Protein AF-X0VLH4-F1 (afdb_monomer_lite)

Organism: NCBI:txid412755

Sequence (57 aa):
VRQIRRLLELKRTYPADAFKNAIQQASHYGLYDLNRLEQMILKNVAGDFFNIEGDEP

Foldseek 3Di:
DVLVVLLVVLCVVADVVLLVVLVVVCVVVVHPDPVSSSVSSVVSVCCVVVVPVPDDD

Radius of gyration: 12.84 Å; chains: 1; bounding box: 43×18×28 Å

pLDDT: mean 78.12, std 10.98, range [50.03, 87.88]

Secondary structure (DSSP, 8-state):
-HHHHHHHHHHHHS-HHHHHHHHHHHHHTT---HHHHHHHHHHHHHHHHS-------

Structure (mmCIF, N/CA/C/O backbone):
data_AF-X0VLH4-F1
#
_entry.id   AF-X0VLH4-F1
#
loop_
_atom_site.group_PDB
_atom_site.id
_atom_site.type_symbol
_atom_site.label_atom_id
_atom_site.label_alt_id
_atom_site.label_comp_id
_atom_site.label_asym_id
_atom_site.label_entity_id
_atom_site.label_seq_id
_atom_site.pdbx_PDB_ins_code
_atom_site.Cartn_x
_atom_site.Cartn_y
_atom_site.Cartn_z
_atom_site.occupancy
_atom_site.B_iso_or_equiv
_atom_site.auth_seq_id
_atom_site.auth_comp_id
_atom_site.auth_asym_id
_atom_site.auth_atom_id
_atom_site.pdbx_PDB_model_num
ATOM 1 N N . VAL A 1 1 ? -15.215 -1.441 10.125 1.00 60.00 1 VAL A N 1
ATOM 2 C CA . VAL A 1 1 ? -15.235 -2.708 9.337 1.00 60.00 1 VAL A CA 1
ATOM 3 C C . VAL A 1 1 ? -14.768 -2.597 7.878 1.00 60.00 1 VAL A C 1
ATOM 5 O O . VAL A 1 1 ? -14.138 -3.534 7.409 1.00 60.00 1 VAL A O 1
ATOM 8 N N . ARG A 1 2 ? -15.003 -1.495 7.142 1.00 74.19 2 ARG A N 1
ATOM 9 C CA . ARG A 1 2 ? -14.600 -1.380 5.715 1.00 74.19 2 ARG A CA 1
ATOM 10 C C . ARG A 1 2 ? -13.078 -1.352 5.471 1.00 74.19 2 ARG A C 1
ATOM 12 O O . ARG A 1 2 ? -12.605 -1.822 4.446 1.00 74.19 2 ARG A O 1
ATOM 19 N N . GLN A 1 3 ? -12.323 -0.839 6.438 1.00 72.50 3 GLN A N 1
ATOM 20 C CA . GLN A 1 3 ? -10.885 -0.576 6.334 1.00 72.50 3 GLN A CA 1
ATOM 21 C C . GLN A 1 3 ? -10.014 -1.844 6.294 1.00 72.50 3 GLN A C 1
ATOM 23 O O . GLN A 1 3 ? -9.081 -1.925 5.504 1.00 72.50 3 GLN A O 1
ATOM 28 N N . ILE A 1 4 ? -10.380 -2.879 7.057 1.00 77.38 4 ILE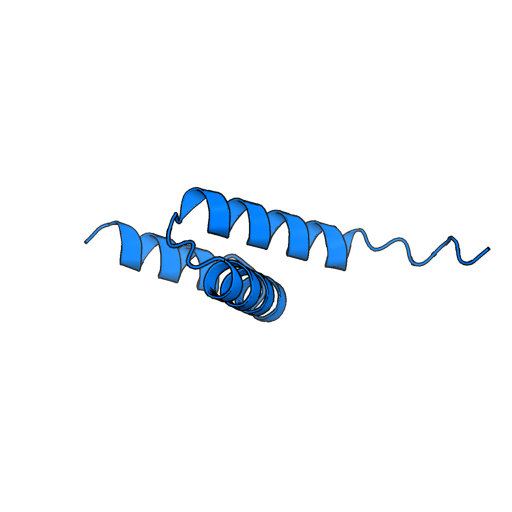 A N 1
ATOM 29 C CA . ILE A 1 4 ? -9.664 -4.168 7.056 1.00 77.38 4 ILE A CA 1
ATOM 30 C C . ILE A 1 4 ? -9.860 -4.909 5.727 1.00 77.38 4 ILE A C 1
ATOM 32 O O . ILE A 1 4 ? -8.925 -5.520 5.217 1.00 77.38 4 ILE A O 1
ATOM 36 N N . ARG A 1 5 ? -11.060 -4.819 5.132 1.00 83.44 5 ARG A N 1
ATOM 37 C CA . ARG A 1 5 ? -11.328 -5.394 3.804 1.00 83.44 5 ARG A CA 1
ATOM 38 C C . ARG A 1 5 ? -10.469 -4.729 2.736 1.00 83.44 5 ARG A C 1
ATOM 40 O O . ARG A 1 5 ? -9.814 -5.438 1.986 1.00 83.44 5 ARG A O 1
ATOM 47 N N . ARG A 1 6 ? -10.380 -3.394 2.757 1.00 81.06 6 ARG A N 1
ATOM 48 C CA . ARG A 1 6 ? -9.523 -2.649 1.829 1.00 81.06 6 ARG A CA 1
ATOM 49 C C . ARG A 1 6 ? -8.052 -3.042 1.975 1.00 81.06 6 ARG A C 1
ATOM 51 O O . ARG A 1 6 ? -7.393 -3.273 0.976 1.00 81.06 6 ARG A O 1
ATOM 58 N N . LEU A 1 7 ? -7.551 -3.211 3.200 1.00 81.12 7 LEU A N 1
ATOM 59 C CA . LEU A 1 7 ? -6.173 -3.665 3.428 1.00 81.12 7 LEU A CA 1
ATOM 60 C C . LEU A 1 7 ? -5.921 -5.091 2.896 1.00 81.12 7 LEU A C 1
ATOM 62 O O . LEU A 1 7 ? -4.859 -5.368 2.341 1.00 81.12 7 LEU A O 1
ATOM 66 N N . LEU A 1 8 ? -6.903 -5.989 3.025 1.00 84.88 8 LEU A N 1
ATOM 67 C CA . LEU A 1 8 ? -6.830 -7.334 2.451 1.00 84.88 8 LEU A CA 1
ATOM 68 C C . LEU A 1 8 ? -6.840 -7.307 0.916 1.00 84.88 8 LEU A C 1
ATOM 70 O O . LEU A 1 8 ? -6.115 -8.083 0.297 1.00 84.88 8 LEU A O 1
ATOM 74 N N . GLU A 1 9 ? -7.639 -6.428 0.310 1.00 86.38 9 GLU A N 1
ATOM 75 C CA . GLU A 1 9 ? -7.649 -6.217 -1.140 1.00 86.38 9 GLU A CA 1
ATOM 76 C C . GLU A 1 9 ? -6.299 -5.681 -1.621 1.00 86.38 9 GLU A C 1
ATOM 78 O O . GLU A 1 9 ? -5.715 -6.272 -2.520 1.00 86.38 9 GLU A O 1
ATOM 83 N N . LEU A 1 10 ? -5.726 -4.673 -0.951 1.00 83.31 10 LEU A N 1
ATOM 84 C CA . LEU A 1 10 ? -4.387 -4.155 -1.265 1.00 83.31 10 LEU A CA 1
ATOM 85 C C . LEU A 1 10 ? -3.323 -5.263 -1.270 1.00 83.31 10 LEU A C 1
ATOM 87 O O . LEU A 1 10 ? -2.527 -5.345 -2.200 1.00 83.31 10 LEU A O 1
ATOM 91 N N . LYS A 1 11 ? -3.338 -6.159 -0.277 1.00 84.31 11 LYS A N 1
ATOM 92 C CA . LYS A 1 11 ? -2.405 -7.297 -0.216 1.00 84.31 11 LYS A CA 1
ATOM 93 C C . LYS A 1 11 ? -2.600 -8.305 -1.361 1.00 84.31 11 LYS A C 1
ATOM 95 O O . LYS A 1 11 ? -1.656 -8.999 -1.717 1.00 84.31 11 LYS A O 1
ATOM 100 N N . ARG A 1 12 ? -3.821 -8.453 -1.886 1.00 87.38 12 ARG A N 1
ATOM 101 C CA . ARG A 1 12 ? -4.129 -9.388 -2.985 1.00 87.38 12 ARG A CA 1
ATOM 102 C C . ARG A 1 12 ? -3.831 -8.795 -4.359 1.00 87.38 12 ARG A C 1
ATOM 104 O O . ARG A 1 12 ? -3.491 -9.548 -5.262 1.00 87.38 12 ARG A O 1
ATOM 111 N N . THR A 1 13 ? -3.995 -7.484 -4.509 1.00 85.44 13 THR A N 1
ATOM 112 C CA . THR A 1 13 ? -3.840 -6.785 -5.790 1.00 85.44 13 THR A CA 1
ATOM 113 C C . THR A 1 13 ? -2.397 -6.351 -6.045 1.00 85.44 13 THR A C 1
ATOM 115 O O . THR A 1 13 ? -1.981 -6.299 -7.197 1.00 85.44 13 THR A O 1
ATOM 118 N N . TYR A 1 14 ? -1.628 -6.051 -4.993 1.00 85.38 14 TYR A N 1
ATOM 119 C CA . TYR A 1 14 ? -0.245 -5.585 -5.111 1.00 85.38 14 TYR A CA 1
ATOM 120 C C . TYR A 1 14 ? 0.786 -6.663 -4.732 1.00 85.38 14 TYR A C 1
ATOM 122 O O . TYR A 1 14 ? 0.484 -7.545 -3.924 1.00 85.38 14 TYR A O 1
ATOM 130 N N . PRO A 1 15 ? 2.022 -6.577 -5.263 1.00 85.81 15 PRO A N 1
ATOM 131 C CA . PRO A 1 15 ? 3.128 -7.450 -4.879 1.00 85.81 15 PRO A CA 1
ATOM 132 C C . PRO A 1 15 ? 3.401 -7.425 -3.371 1.00 85.81 15 PRO A C 1
ATOM 134 O O . PRO A 1 15 ? 3.327 -6.375 -2.722 1.00 85.81 15 PRO A O 1
ATOM 137 N N . ALA A 1 16 ? 3.764 -8.586 -2.818 1.00 85.75 16 ALA A N 1
ATOM 138 C CA . ALA A 1 16 ? 4.008 -8.751 -1.387 1.00 85.75 16 ALA A CA 1
ATOM 139 C C . ALA A 1 16 ? 5.148 -7.855 -0.874 1.00 85.75 16 ALA A C 1
ATOM 141 O O . ALA A 1 16 ? 5.020 -7.272 0.205 1.00 85.75 16 ALA A O 1
ATOM 142 N N . ASP A 1 17 ? 6.223 -7.705 -1.649 1.00 85.31 17 ASP A N 1
ATOM 143 C CA . ASP A 1 17 ? 7.389 -6.891 -1.295 1.00 85.31 17 ASP A CA 1
ATOM 144 C C . ASP A 1 17 ? 7.053 -5.398 -1.220 1.00 85.31 17 ASP A C 1
ATOM 146 O O . ASP A 1 17 ? 7.307 -4.753 -0.200 1.00 85.31 17 ASP A O 1
ATOM 150 N N . ALA A 1 18 ? 6.360 -4.864 -2.231 1.00 85.56 18 ALA A N 1
ATOM 151 C CA . ALA A 1 18 ? 5.919 -3.470 -2.236 1.00 85.56 18 ALA A CA 1
ATOM 152 C C . ALA A 1 18 ? 4.946 -3.162 -1.086 1.00 85.56 18 ALA A C 1
ATOM 154 O O . ALA A 1 18 ? 5.056 -2.117 -0.434 1.00 85.56 18 ALA A O 1
ATOM 155 N N . PHE A 1 19 ? 4.028 -4.093 -0.796 1.00 86.62 19 PHE A N 1
ATOM 156 C CA . PHE A 1 19 ? 3.120 -3.992 0.346 1.00 86.62 19 PHE A CA 1
ATOM 157 C C . PHE A 1 19 ? 3.882 -3.961 1.676 1.00 86.62 19 PHE A C 1
ATOM 159 O O . PHE A 1 19 ? 3.623 -3.107 2.526 1.00 86.62 19 PHE A O 1
ATOM 166 N N . LYS A 1 20 ? 4.850 -4.862 1.861 1.00 87.38 20 LYS A N 1
ATOM 167 C CA . LYS A 1 20 ? 5.638 -4.965 3.094 1.00 87.38 20 LYS A CA 1
ATOM 168 C C . LYS A 1 20 ? 6.511 -3.729 3.321 1.00 87.38 20 LYS A C 1
ATOM 170 O O . LYS A 1 20 ? 6.515 -3.208 4.436 1.00 87.38 20 LYS A O 1
ATOM 175 N N . ASN A 1 21 ? 7.165 -3.219 2.276 1.00 87.81 21 ASN A N 1
ATOM 176 C CA . ASN A 1 21 ? 7.949 -1.982 2.337 1.00 87.81 21 ASN A CA 1
ATOM 177 C C . ASN A 1 21 ? 7.084 -0.775 2.722 1.00 87.81 21 ASN A C 1
ATOM 179 O O . ASN A 1 21 ? 7.458 0.012 3.595 1.00 87.81 21 ASN A O 1
ATOM 183 N N . ALA A 1 22 ? 5.889 -0.656 2.137 1.00 87.88 22 ALA A N 1
ATOM 184 C CA . ALA A 1 22 ? 4.972 0.433 2.461 1.00 87.88 22 ALA A CA 1
ATOM 185 C C . ALA A 1 22 ? 4.485 0.365 3.919 1.00 87.88 22 ALA A C 1
ATOM 187 O O . ALA A 1 22 ? 4.434 1.391 4.594 1.00 87.88 22 ALA A O 1
ATOM 188 N N . ILE A 1 23 ? 4.179 -0.834 4.432 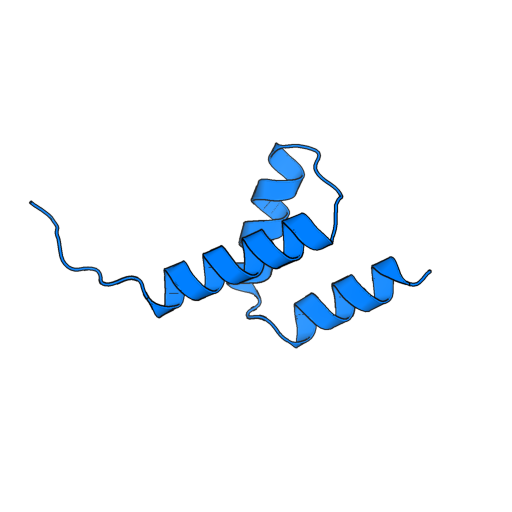1.00 86.62 23 ILE A N 1
ATOM 189 C CA . ILE A 1 23 ? 3.795 -1.037 5.838 1.00 86.62 23 ILE A CA 1
ATOM 190 C C . ILE A 1 23 ? 4.947 -0.692 6.787 1.00 86.62 23 ILE A C 1
ATOM 192 O O . ILE A 1 23 ? 4.712 -0.048 7.807 1.00 86.62 23 ILE A O 1
ATOM 196 N N . GLN A 1 24 ? 6.184 -1.083 6.466 1.00 87.62 24 GLN A N 1
ATOM 197 C CA . GLN A 1 24 ? 7.346 -0.745 7.292 1.00 87.62 24 GLN A CA 1
ATOM 198 C C . GLN A 1 24 ? 7.559 0.769 7.381 1.00 87.62 24 GLN A C 1
ATOM 200 O O . GLN A 1 24 ? 7.714 1.297 8.483 1.00 87.62 24 GLN A O 1
ATOM 205 N N . GLN A 1 25 ? 7.489 1.486 6.256 1.00 84.69 25 GLN A N 1
ATOM 206 C CA . GLN A 1 25 ? 7.578 2.947 6.264 1.00 84.69 25 GLN A CA 1
ATOM 207 C C . GLN A 1 25 ? 6.399 3.590 7.001 1.00 84.69 25 GLN A C 1
ATOM 209 O O . GLN A 1 25 ? 6.607 4.466 7.836 1.00 84.69 25 GLN A O 1
ATOM 214 N N . ALA A 1 26 ? 5.165 3.145 6.757 1.00 86.50 26 ALA A N 1
ATOM 215 C CA . ALA A 1 26 ? 3.995 3.669 7.458 1.00 86.50 26 ALA A CA 1
ATOM 216 C C . ALA A 1 26 ? 4.100 3.462 8.981 1.00 86.50 26 ALA A C 1
ATOM 218 O O . ALA A 1 26 ? 3.818 4.383 9.749 1.00 86.50 26 ALA A O 1
ATOM 219 N N . SER A 1 27 ? 4.593 2.297 9.418 1.00 84.75 27 SER A N 1
ATOM 220 C CA . SER A 1 27 ? 4.841 1.991 10.829 1.00 84.75 27 SER A CA 1
ATOM 221 C C . SER A 1 27 ? 5.927 2.875 11.441 1.00 84.75 27 SER A C 1
ATOM 223 O O . SER A 1 27 ? 5.803 3.246 12.605 1.00 84.75 27 SER A O 1
ATOM 225 N N . HIS A 1 28 ? 6.967 3.235 10.682 1.00 82.44 28 HIS A N 1
ATOM 226 C CA . HIS A 1 28 ? 8.027 4.132 11.151 1.00 82.44 28 HIS A CA 1
ATOM 227 C C . HIS A 1 28 ? 7.497 5.539 11.468 1.00 82.44 28 HIS A C 1
ATOM 229 O O . HIS A 1 28 ? 7.917 6.154 12.443 1.00 82.44 28 HIS A O 1
ATOM 235 N N . TYR A 1 29 ? 6.526 6.024 10.689 1.00 80.94 29 TYR A N 1
ATOM 236 C CA . TYR A 1 29 ? 5.910 7.340 10.888 1.00 80.94 29 TYR A CA 1
ATOM 237 C C . TYR A 1 29 ? 4.636 7.313 11.752 1.00 80.94 29 TYR A C 1
ATOM 239 O O . TYR A 1 29 ? 3.995 8.350 11.915 1.00 80.94 29 TYR A O 1
ATOM 247 N N . GLY A 1 30 ? 4.237 6.150 12.286 1.00 78.75 30 GLY A N 1
ATOM 248 C CA . GLY A 1 30 ? 2.990 5.997 13.050 1.00 78.75 30 GLY A CA 1
ATOM 249 C C . GLY A 1 30 ? 1.729 6.291 12.228 1.00 78.75 30 GLY A C 1
ATOM 250 O O . GLY A 1 30 ? 0.712 6.722 12.773 1.00 78.75 30 GLY A O 1
ATOM 251 N N . LEU A 1 31 ? 1.802 6.107 10.908 1.00 71.06 31 LEU A N 1
ATOM 252 C CA . LEU A 1 31 ? 0.748 6.473 9.976 1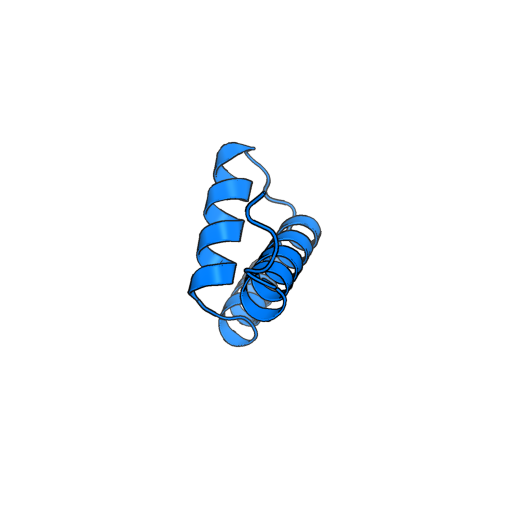.00 71.06 31 LEU A CA 1
ATOM 253 C C . LEU A 1 31 ? -0.184 5.293 9.683 1.00 71.06 31 LEU A C 1
ATOM 255 O O . LEU A 1 31 ? 0.224 4.295 9.099 1.00 71.06 31 LEU A O 1
ATOM 259 N N . TYR A 1 32 ? -1.465 5.453 10.022 1.00 71.88 32 TYR A N 1
ATOM 260 C CA . TYR A 1 32 ? -2.506 4.433 9.820 1.00 71.88 32 TYR A CA 1
ATOM 261 C C . TYR A 1 32 ? -3.538 4.815 8.744 1.00 71.88 32 TYR A C 1
ATOM 263 O O . TYR A 1 32 ? -4.567 4.152 8.602 1.00 71.88 32 TYR A O 1
ATOM 271 N N . ASP A 1 33 ? -3.288 5.886 7.982 1.00 82.44 33 ASP A N 1
ATOM 272 C CA . ASP A 1 33 ? -4.167 6.283 6.882 1.00 82.44 33 ASP A CA 1
ATOM 273 C C . ASP A 1 33 ? -3.997 5.336 5.684 1.00 82.44 33 AS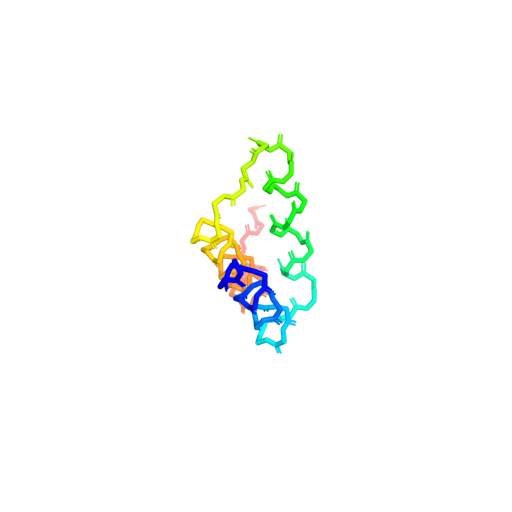P A C 1
ATOM 275 O O . ASP A 1 33 ? -2.944 5.275 5.044 1.00 82.44 33 ASP A O 1
ATOM 279 N N . LEU A 1 34 ? -5.064 4.597 5.374 1.00 80.56 34 LEU A N 1
ATOM 280 C CA . LEU A 1 34 ? -5.079 3.607 4.297 1.00 80.56 34 LEU A CA 1
ATOM 281 C C . LEU A 1 34 ? -4.917 4.204 2.897 1.00 80.56 34 LEU A C 1
ATOM 283 O O . LEU A 1 34 ? -4.381 3.522 2.028 1.00 80.56 34 LEU A O 1
ATOM 287 N N . ASN A 1 35 ? -5.366 5.439 2.656 1.00 83.06 35 ASN A N 1
ATOM 288 C CA . ASN A 1 35 ? -5.167 6.076 1.353 1.00 83.06 35 ASN A CA 1
ATOM 289 C C . ASN A 1 35 ? -3.687 6.412 1.164 1.00 83.06 35 ASN A C 1
ATOM 291 O O . ASN A 1 35 ? -3.131 6.199 0.090 1.00 83.06 35 ASN A O 1
ATOM 295 N N . ARG A 1 36 ? -3.021 6.893 2.220 1.00 84.06 36 ARG A N 1
ATOM 296 C CA . ARG A 1 36 ? -1.583 7.177 2.166 1.00 84.06 36 ARG A CA 1
ATOM 297 C C . ARG A 1 36 ? -0.760 5.898 2.026 1.00 84.06 36 ARG A C 1
ATOM 299 O O . ARG A 1 36 ? 0.186 5.886 1.245 1.00 84.06 36 ARG A O 1
ATOM 306 N N . LEU A 1 37 ? -1.157 4.818 2.701 1.00 85.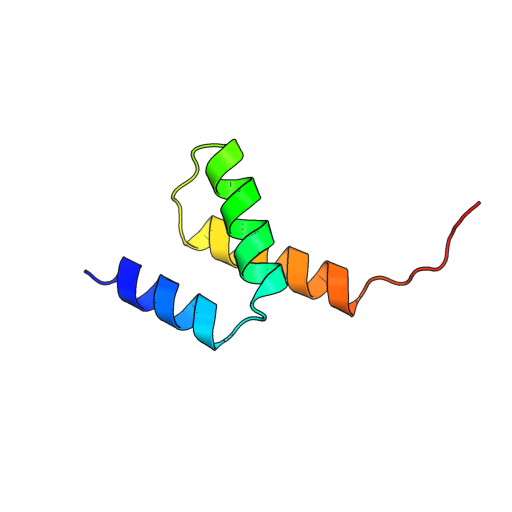12 37 LEU A N 1
ATOM 307 C CA . LEU A 1 37 ? -0.540 3.504 2.523 1.00 85.12 37 LEU A CA 1
ATOM 308 C C . LEU A 1 37 ? -0.662 3.013 1.071 1.00 85.12 37 LEU A C 1
ATOM 310 O O . LEU A 1 37 ? 0.333 2.597 0.491 1.00 85.12 37 LEU A O 1
ATOM 314 N N . GLU A 1 38 ? -1.848 3.104 0.463 1.00 85.88 38 GLU A N 1
ATOM 315 C CA . GLU A 1 38 ? -2.081 2.720 -0.940 1.00 85.88 38 GLU A CA 1
ATOM 316 C C . GLU A 1 38 ? -1.177 3.502 -1.904 1.00 85.88 38 GLU A C 1
ATOM 318 O O . GLU A 1 38 ? -0.559 2.914 -2.789 1.00 85.88 38 GLU A O 1
ATOM 323 N N . GLN A 1 39 ? -1.006 4.807 -1.679 1.00 86.50 39 GLN A N 1
ATOM 324 C CA . GLN A 1 39 ? -0.078 5.631 -2.459 1.00 86.50 39 GLN A CA 1
ATOM 325 C C . GLN A 1 39 ? 1.388 5.210 -2.277 1.00 86.50 39 GLN A C 1
ATOM 327 O O . GLN A 1 39 ? 2.154 5.235 -3.237 1.00 86.50 39 GLN A O 1
ATOM 332 N N . MET A 1 40 ? 1.798 4.806 -1.070 1.00 85.69 40 MET A N 1
ATOM 333 C CA . MET A 1 40 ? 3.158 4.308 -0.820 1.00 85.69 40 MET A CA 1
ATOM 334 C C . MET A 1 40 ? 3.399 2.955 -1.489 1.00 85.69 40 MET A C 1
ATOM 336 O O . MET A 1 40 ? 4.464 2.744 -2.060 1.00 85.69 40 MET A O 1
ATOM 340 N N . ILE A 1 41 ? 2.400 2.068 -1.485 1.00 86.38 41 ILE A N 1
ATOM 341 C CA . ILE A 1 41 ? 2.459 0.797 -2.214 1.00 86.38 41 ILE A CA 1
ATOM 342 C C . ILE A 1 41 ? 2.624 1.069 -3.710 1.00 86.38 41 ILE A C 1
ATOM 344 O O . ILE A 1 41 ? 3.534 0.523 -4.322 1.00 86.38 41 ILE A O 1
ATOM 348 N N . LEU A 1 42 ? 1.804 1.955 -4.283 1.00 85.62 42 LEU A N 1
ATOM 349 C CA . LEU A 1 42 ? 1.900 2.339 -5.692 1.00 85.62 42 LEU A CA 1
ATOM 350 C C . LEU A 1 42 ? 3.258 2.946 -6.044 1.00 85.62 42 LEU A C 1
ATOM 352 O O . LEU A 1 42 ? 3.810 2.608 -7.083 1.00 85.62 42 LEU A O 1
ATOM 356 N N . LYS A 1 43 ? 3.819 3.798 -5.178 1.00 83.44 43 LYS A N 1
ATOM 357 C CA . LYS A 1 43 ? 5.166 4.351 -5.369 1.00 83.44 43 LYS A CA 1
ATOM 358 C C . LYS A 1 43 ? 6.254 3.290 -5.302 1.00 83.44 43 LYS A C 1
ATOM 360 O O . LYS A 1 43 ? 7.174 3.364 -6.100 1.00 83.44 43 LYS A O 1
ATOM 365 N N . ASN A 1 44 ? 6.153 2.322 -4.393 1.00 82.31 44 ASN A N 1
ATOM 366 C CA . ASN A 1 44 ? 7.116 1.226 -4.312 1.00 82.31 44 ASN A CA 1
ATOM 367 C C . ASN A 1 44 ? 7.019 0.315 -5.534 1.00 82.31 44 ASN A C 1
ATOM 369 O O . ASN A 1 44 ? 8.043 0.006 -6.113 1.00 82.31 44 ASN A O 1
ATOM 373 N N . VAL A 1 45 ? 5.811 -0.059 -5.972 1.00 81.81 45 VAL A N 1
ATOM 374 C CA . VAL A 1 45 ? 5.624 -0.834 -7.211 1.00 81.81 45 VAL A CA 1
ATOM 375 C C . VAL A 1 45 ? 6.139 -0.045 -8.412 1.00 81.81 45 VAL A C 1
ATOM 377 O O . VAL A 1 45 ? 6.857 -0.590 -9.234 1.00 81.81 45 VAL A O 1
ATOM 380 N N . ALA A 1 46 ? 5.816 1.243 -8.521 1.00 79.31 46 ALA A N 1
ATOM 381 C CA . ALA A 1 46 ? 6.340 2.065 -9.600 1.00 79.31 46 ALA A CA 1
ATOM 382 C C . ALA A 1 46 ? 7.872 2.178 -9.527 1.00 79.31 46 ALA A C 1
ATOM 384 O O . ALA A 1 46 ? 8.529 2.063 -10.545 1.00 79.31 46 ALA A O 1
ATOM 385 N N . GLY A 1 47 ? 8.446 2.344 -8.338 1.00 71.12 47 GLY A N 1
ATOM 386 C CA . GLY A 1 47 ? 9.890 2.348 -8.126 1.00 71.12 47 GLY A CA 1
ATOM 387 C C . GLY A 1 47 ? 10.539 1.037 -8.552 1.00 71.12 47 GLY A C 1
ATOM 388 O O . GLY A 1 47 ? 11.472 1.090 -9.323 1.00 71.12 47 GLY A O 1
ATOM 389 N N . ASP A 1 48 ? 10.015 -0.117 -8.135 1.00 69.50 48 ASP A N 1
ATOM 390 C CA . ASP A 1 48 ? 10.534 -1.449 -8.491 1.00 69.50 48 ASP A CA 1
ATOM 391 C C . ASP A 1 48 ? 10.428 -1.741 -9.998 1.00 69.50 48 ASP A C 1
ATOM 393 O O . ASP A 1 48 ? 11.352 -2.270 -10.605 1.00 69.50 48 ASP A O 1
ATOM 397 N N . PHE A 1 49 ? 9.299 -1.389 -10.622 1.00 62.03 49 PHE A N 1
ATOM 398 C CA . PHE A 1 49 ? 9.033 -1.691 -12.035 1.00 62.03 49 PHE A CA 1
ATOM 399 C C . PHE A 1 49 ? 9.608 -0.650 -13.004 1.00 62.03 49 PHE A C 1
ATOM 401 O O . PHE A 1 49 ? 9.898 -0.982 -14.152 1.00 62.03 49 PHE A O 1
ATOM 408 N N . PHE A 1 50 ? 9.752 0.601 -12.565 1.00 58.16 50 PHE A N 1
ATOM 409 C CA . PHE A 1 50 ? 10.374 1.691 -13.319 1.00 58.16 50 PHE A CA 1
ATOM 410 C C . PHE A 1 50 ? 11.750 2.061 -12.756 1.00 58.16 50 PHE A C 1
ATOM 412 O O . PHE A 1 50 ? 12.229 3.157 -13.052 1.00 58.16 50 PHE A O 1
ATOM 419 N N . ASN A 1 51 ? 12.398 1.181 -11.975 1.00 55.81 51 ASN A N 1
ATOM 420 C CA . ASN A 1 51 ? 13.799 1.360 -11.599 1.00 55.81 51 ASN A CA 1
ATOM 421 C C . ASN A 1 51 ? 14.625 1.192 -12.873 1.00 55.81 51 ASN A C 1
ATOM 423 O O . ASN A 1 51 ? 15.081 0.109 -13.229 1.00 55.81 51 ASN A O 1
ATOM 427 N N . ILE A 1 52 ? 14.751 2.282 -13.616 1.00 54.59 52 ILE A N 1
ATOM 428 C CA . ILE A 1 52 ? 15.760 2.437 -14.640 1.00 54.59 52 ILE A CA 1
ATOM 429 C C . ILE A 1 52 ? 17.058 2.523 -13.833 1.00 54.59 52 ILE A C 1
ATOM 431 O O . ILE A 1 52 ? 17.433 3.604 -13.391 1.00 54.59 52 ILE A O 1
ATOM 435 N N . GLU A 1 53 ? 17.693 1.381 -13.551 1.00 54.84 53 GLU A N 1
ATOM 436 C CA . GLU A 1 53 ? 19.047 1.289 -12.975 1.00 54.84 53 GLU A CA 1
ATOM 437 C C . GLU A 1 53 ? 20.092 1.813 -13.977 1.00 54.84 53 GLU A C 1
ATOM 439 O O . GLU A 1 53 ? 21.023 1.123 -14.378 1.00 54.84 53 GLU A O 1
ATOM 444 N N . GLY A 1 54 ? 19.906 3.038 -14.452 1.00 59.22 54 GLY A N 1
ATOM 445 C CA . GLY A 1 54 ? 20.741 3.675 -15.451 1.00 59.22 54 GLY A CA 1
ATOM 446 C C . GLY A 1 54 ? 20.873 5.149 -15.140 1.00 59.22 54 GLY A C 1
ATOM 447 O O . GLY A 1 54 ? 20.264 5.952 -15.835 1.00 59.22 54 GLY A O 1
ATOM 448 N N . ASP A 1 55 ? 21.592 5.466 -14.064 1.00 52.00 55 ASP A N 1
ATOM 449 C CA . ASP A 1 55 ? 22.573 6.558 -14.034 1.00 52.00 55 ASP A CA 1
ATOM 450 C C . ASP A 1 55 ? 23.370 6.461 -12.715 1.00 52.00 55 ASP A C 1
ATOM 452 O O . ASP A 1 55 ? 23.092 7.140 -11.725 1.00 52.00 55 ASP A O 1
ATOM 456 N N . GLU A 1 56 ? 24.330 5.532 -12.668 1.00 50.03 56 GLU A N 1
ATOM 457 C CA . GLU A 1 56 ? 25.522 5.731 -11.835 1.00 50.03 56 GLU A CA 1
ATOM 458 C C . GLU A 1 56 ? 26.395 6.788 -12.546 1.00 50.03 56 GLU A C 1
ATOM 460 O O . GLU A 1 56 ? 26.700 6.582 -1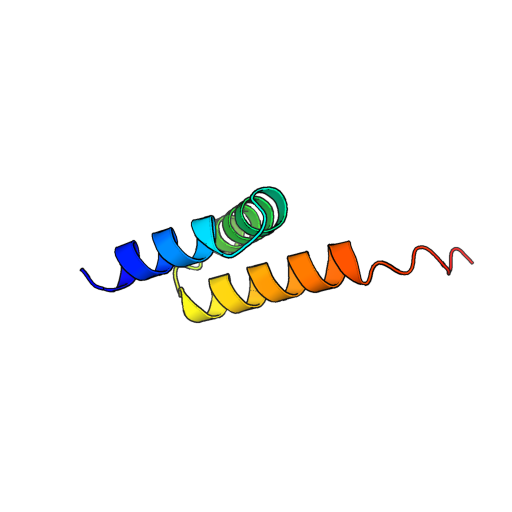3.725 1.00 50.03 56 GLU A O 1
ATOM 465 N N . PRO A 1 57 ? 26.763 7.912 -11.900 1.00 59.09 57 PRO A N 1
ATOM 466 C CA . PRO A 1 57 ? 27.702 8.886 -12.462 1.00 59.09 57 PRO A CA 1
ATOM 467 C C . PRO A 1 57 ? 29.161 8.406 -12.441 1.00 59.09 57 PRO A C 1
ATOM 469 O O . PRO A 1 57 ? 29.534 7.635 -11.525 1.00 59.09 57 PRO A O 1
#